Protein AF-A0A2T6FD61-F1 (afdb_monomer_lite)

pLDDT: mean 81.16, std 11.32, range [36.03, 95.62]

Secondary structure (DSSP, 8-state):
---S-S-EE--SEETTEE--GGGTEE--GGG--HHHHHHHHHHHHHHHHHHT-HHHHHHHHHHHHHHHHHHHHHHHHHT-HHHHS-HHHHHHHHHHTT-HHHHHHHHHHHTTSS-GGGSS-HHHHHHHHHHHHHTT-HHHHHHHHHHHHHHHHHHHHHHHHHHHHHHTTS--

Structure (mmCIF, N/CA/C/O backbone):
data_AF-A0A2T6FD61-F1
#
_entry.id   AF-A0A2T6FD61-F1
#
loop_
_atom_site.group_PDB
_atom_site.id
_atom_site.type_symbol
_atom_site.label_atom_id
_atom_site.label_alt_id
_atom_site.label_comp_id
_atom_site.label_asym_id
_atom_site.label_entity_id
_atom_site.label_seq_id
_atom_site.pdbx_PDB_ins_code
_atom_site.Cartn_x
_atom_site.Cartn_y
_atom_site.Cartn_z
_atom_site.occupancy
_atom_site.B_iso_or_equiv
_atom_site.auth_seq_id
_atom_site.auth_comp_id
_atom_site.auth_asym_id
_atom_site.auth_atom_id
_atom_site.pdbx_PDB_model_num
ATOM 1 N N . MET A 1 1 ? 14.879 -7.539 19.819 1.00 39.53 1 MET A N 1
ATOM 2 C CA . MET A 1 1 ? 15.923 -6.901 18.989 1.00 39.53 1 MET A CA 1
ATOM 3 C C . MET A 1 1 ? 15.825 -7.473 17.572 1.00 39.53 1 MET A C 1
ATOM 5 O O . MET A 1 1 ? 16.443 -8.483 17.301 1.00 39.53 1 MET A O 1
ATOM 9 N N . HIS A 1 2 ? 15.027 -6.868 16.685 1.00 36.03 2 HIS A N 1
ATOM 10 C CA . HIS A 1 2 ? 15.125 -7.073 15.230 1.00 36.03 2 HIS A CA 1
ATOM 11 C C . HIS A 1 2 ? 15.275 -5.682 14.610 1.00 36.03 2 HIS A C 1
ATOM 13 O O . HIS A 1 2 ? 14.321 -4.916 14.503 1.00 36.03 2 HIS A O 1
ATOM 19 N N . LYS A 1 3 ? 16.530 -5.287 14.371 1.00 42.59 3 LYS A N 1
ATOM 20 C CA . LYS A 1 3 ? 16.903 -3.958 13.879 1.00 42.59 3 LYS A CA 1
ATOM 21 C C . LYS A 1 3 ? 16.841 -3.959 12.345 1.00 42.59 3 LYS A C 1
ATOM 23 O O . LYS A 1 3 ? 17.672 -4.579 11.697 1.00 42.59 3 LYS A O 1
ATOM 28 N N . ASN A 1 4 ? 15.885 -3.216 11.791 1.00 46.53 4 ASN A N 1
ATOM 29 C CA . ASN A 1 4 ? 15.921 -2.542 10.482 1.00 46.53 4 ASN A CA 1
ATOM 30 C C . ASN A 1 4 ? 16.075 -3.353 9.171 1.00 46.53 4 ASN A C 1
ATOM 32 O O . ASN A 1 4 ? 16.035 -2.730 8.113 1.00 46.53 4 ASN A O 1
ATOM 36 N N . ALA A 1 5 ? 16.195 -4.685 9.178 1.00 51.88 5 ALA A N 1
ATOM 37 C CA . ALA A 1 5 ? 16.348 -5.475 7.941 1.00 51.88 5 ALA A CA 1
ATOM 38 C C . ALA A 1 5 ? 15.030 -5.772 7.181 1.00 51.88 5 ALA A C 1
ATOM 40 O O . ALA A 1 5 ? 15.066 -6.257 6.047 1.00 51.88 5 ALA A O 1
ATOM 41 N N . ASP A 1 6 ? 13.868 -5.471 7.770 1.00 72.81 6 ASP A N 1
ATOM 42 C CA . ASP A 1 6 ? 12.583 -6.022 7.303 1.00 72.81 6 ASP A CA 1
ATOM 43 C C . ASP A 1 6 ? 11.840 -5.169 6.263 1.00 72.81 6 ASP A C 1
ATOM 45 O O . ASP A 1 6 ? 10.866 -5.630 5.666 1.00 72.81 6 ASP A O 1
ATOM 49 N N . PHE A 1 7 ? 12.293 -3.937 6.010 1.00 83.69 7 PHE A N 1
ATOM 50 C CA . PHE A 1 7 ? 11.596 -2.996 5.134 1.00 83.69 7 PHE A CA 1
ATOM 51 C C . PHE A 1 7 ? 12.556 -2.188 4.266 1.00 83.69 7 PHE A C 1
ATOM 53 O O . PHE A 1 7 ? 13.432 -1.491 4.778 1.00 83.69 7 PHE A O 1
ATOM 60 N N . TYR A 1 8 ? 12.352 -2.209 2.949 1.00 88.94 8 TYR A N 1
ATOM 61 C CA . TYR A 1 8 ? 13.032 -1.288 2.040 1.00 88.94 8 TYR A CA 1
ATOM 62 C C . TYR A 1 8 ? 12.215 -0.996 0.787 1.00 88.94 8 TYR A C 1
ATOM 64 O O . TYR A 1 8 ? 11.443 -1.828 0.322 1.00 88.94 8 TYR A O 1
ATOM 72 N N . LEU A 1 9 ? 12.462 0.176 0.198 1.00 89.25 9 LEU A N 1
ATOM 73 C CA . LEU A 1 9 ? 11.896 0.594 -1.081 1.00 89.25 9 LEU A CA 1
ATOM 74 C C . LEU A 1 9 ? 12.983 1.214 -1.970 1.00 89.25 9 LEU A C 1
ATOM 76 O O . LEU A 1 9 ? 13.349 2.388 -1.830 1.00 89.25 9 LEU A O 1
ATOM 80 N N . ARG A 1 10 ? 13.499 0.419 -2.908 1.00 90.50 10 ARG A N 1
ATOM 81 C CA . ARG A 1 10 ? 14.581 0.803 -3.826 1.00 90.50 10 ARG A CA 1
ATOM 82 C C . ARG A 1 10 ? 14.045 1.524 -5.066 1.00 90.50 10 ARG A C 1
ATOM 84 O O . ARG A 1 10 ? 12.847 1.475 -5.371 1.00 90.50 10 ARG A O 1
ATOM 91 N N . LYS A 1 11 ? 14.943 2.237 -5.754 1.00 89.88 11 LYS A N 1
ATOM 92 C CA . LYS A 1 11 ? 14.701 2.758 -7.108 1.00 89.88 11 LYS A CA 1
ATOM 93 C C . LYS A 1 11 ? 14.518 1.541 -8.030 1.00 89.88 11 LYS A C 1
ATOM 95 O O . LYS A 1 11 ? 15.385 0.673 -8.005 1.00 89.88 11 LYS A O 1
ATOM 100 N N . PRO A 1 12 ? 13.407 1.424 -8.775 1.00 91.06 12 PRO A N 1
ATOM 101 C CA . PRO A 1 12 ? 13.078 0.183 -9.473 1.00 91.06 12 PRO A CA 1
ATOM 102 C C . PRO A 1 12 ? 13.783 0.028 -10.823 1.00 91.06 12 PRO A C 1
ATOM 104 O O . PRO A 1 12 ? 13.651 -1.015 -11.447 1.00 91.06 12 PRO A O 1
ATOM 107 N N . ILE A 1 13 ? 14.479 1.062 -11.295 1.00 91.06 13 ILE A N 1
ATOM 108 C CA . ILE A 1 13 ? 15.091 1.126 -12.623 1.00 91.06 13 ILE A CA 1
ATOM 109 C C . ILE A 1 13 ? 16.435 1.854 -12.559 1.00 91.06 13 ILE A C 1
ATOM 111 O O . ILE A 1 13 ? 16.591 2.815 -11.798 1.00 91.06 13 ILE A O 1
ATOM 115 N N . GLY A 1 14 ? 17.376 1.442 -13.397 1.00 88.56 14 GLY A N 1
ATOM 116 C CA . GLY A 1 14 ? 18.613 2.165 -13.668 1.00 88.56 14 GLY A CA 1
ATOM 117 C C . GLY A 1 14 ? 19.294 1.646 -14.935 1.00 88.56 14 GLY A C 1
ATOM 118 O O . GLY A 1 14 ? 18.726 0.794 -15.621 1.00 88.56 14 GLY A O 1
ATOM 119 N N . PRO A 1 15 ? 20.483 2.163 -15.281 1.00 85.12 15 PRO A N 1
ATOM 120 C CA . PRO A 1 15 ? 21.178 1.762 -16.501 1.00 85.12 15 PRO A CA 1
ATOM 121 C C . PRO A 1 15 ? 21.439 0.251 -16.519 1.00 85.12 15 PRO A C 1
ATOM 123 O O . PRO A 1 15 ? 22.148 -0.267 -15.659 1.00 85.12 15 PRO A O 1
ATOM 126 N N . GLY A 1 16 ? 20.826 -0.457 -17.471 1.00 86.44 16 GLY A N 1
ATOM 127 C CA . GLY A 1 16 ? 20.994 -1.903 -17.644 1.00 86.44 16 GLY A CA 1
ATOM 128 C C . GLY A 1 16 ? 20.330 -2.784 -16.581 1.00 86.44 16 GLY A C 1
ATOM 129 O O . GLY A 1 16 ? 20.570 -3.989 -16.577 1.00 86.44 16 GLY A O 1
ATOM 130 N N . TYR A 1 17 ? 19.503 -2.234 -15.682 1.00 90.81 17 TYR A N 1
ATOM 131 C CA . TYR A 1 17 ? 18.818 -3.044 -14.674 1.00 90.81 17 TYR A CA 1
ATOM 132 C C . TYR A 1 17 ? 17.408 -2.561 -14.336 1.00 90.81 17 TYR A C 1
ATOM 134 O O . TYR A 1 17 ? 17.061 -1.379 -14.399 1.00 90.81 17 TYR A O 1
ATOM 142 N N . LEU A 1 18 ? 16.612 -3.514 -13.859 1.00 92.75 18 LEU A N 1
ATOM 143 C CA . LEU A 1 18 ? 15.307 -3.297 -13.254 1.00 92.75 18 LEU A CA 1
ATOM 144 C C . LEU A 1 18 ? 15.172 -4.172 -12.009 1.00 92.75 18 LEU A C 1
ATOM 146 O O . LEU A 1 18 ? 15.704 -5.279 -11.950 1.00 92.75 18 LEU A O 1
ATOM 150 N N . LEU A 1 19 ? 14.467 -3.666 -11.002 1.00 94.00 19 LEU A N 1
ATOM 151 C CA . LEU A 1 19 ? 14.166 -4.380 -9.767 1.00 94.00 19 LEU A CA 1
ATOM 152 C C . LEU A 1 19 ? 12.661 -4.632 -9.697 1.00 94.00 19 LEU A C 1
ATOM 154 O O . LEU A 1 19 ? 11.867 -3.704 -9.867 1.00 94.00 19 LEU A O 1
ATOM 158 N N . LEU A 1 20 ? 12.284 -5.874 -9.404 1.00 92.38 20 LEU A N 1
ATOM 159 C CA . LEU A 1 20 ? 10.894 -6.306 -9.280 1.00 92.38 20 LEU A CA 1
ATOM 160 C C . LEU A 1 20 ? 10.672 -7.121 -8.004 1.00 92.38 20 LEU A C 1
ATOM 162 O O . LEU A 1 20 ? 11.592 -7.767 -7.497 1.00 92.38 20 LEU A O 1
ATOM 166 N N . GLY A 1 21 ? 9.443 -7.085 -7.494 1.00 90.06 21 GLY A N 1
ATOM 167 C CA . GLY A 1 21 ? 9.050 -7.804 -6.289 1.00 90.06 21 GLY A CA 1
ATOM 168 C C . GLY A 1 21 ? 9.942 -7.431 -5.108 1.00 90.06 21 GLY A C 1
ATOM 169 O O . GLY A 1 21 ? 10.288 -6.260 -4.915 1.00 90.06 21 GLY A O 1
ATOM 170 N N . ASP A 1 22 ? 10.370 -8.442 -4.355 1.00 91.31 22 ASP A N 1
ATOM 171 C CA . ASP A 1 22 ? 11.194 -8.234 -3.167 1.00 91.31 22 ASP A CA 1
ATOM 172 C C . ASP A 1 22 ? 12.512 -7.527 -3.493 1.00 91.31 22 ASP A C 1
ATOM 174 O O . ASP A 1 22 ? 12.939 -6.696 -2.704 1.00 91.31 22 ASP A O 1
ATOM 178 N N . ALA A 1 23 ? 13.104 -7.724 -4.680 1.00 91.94 23 ALA A N 1
ATOM 179 C CA . ALA A 1 23 ? 14.335 -7.030 -5.066 1.00 91.94 23 ALA A CA 1
ATOM 180 C C . ALA A 1 23 ? 14.167 -5.499 -5.109 1.00 91.94 23 ALA A C 1
ATOM 182 O O . ALA A 1 23 ? 15.118 -4.761 -4.840 1.00 91.94 23 ALA A O 1
ATOM 183 N N . GLY A 1 24 ? 12.965 -5.012 -5.440 1.00 90.06 24 GLY A N 1
ATOM 184 C CA . GLY A 1 24 ? 12.638 -3.587 -5.509 1.00 90.06 24 GLY A CA 1
ATOM 185 C C . GLY A 1 24 ? 11.969 -3.045 -4.245 1.00 90.06 24 GLY A C 1
ATOM 186 O O . GLY A 1 24 ? 12.171 -1.876 -3.894 1.00 90.06 24 GLY A O 1
ATOM 187 N N . CYS A 1 25 ? 11.160 -3.856 -3.565 1.00 90.12 25 CYS A N 1
ATOM 188 C CA . CYS A 1 25 ? 10.425 -3.469 -2.368 1.00 90.12 25 CYS A CA 1
ATOM 189 C C . CYS A 1 25 ? 10.194 -4.667 -1.446 1.00 90.12 25 CYS A C 1
ATOM 191 O O . CYS A 1 25 ? 9.385 -5.535 -1.760 1.00 90.12 25 CYS A O 1
ATOM 193 N N . ARG A 1 26 ? 10.782 -4.638 -0.247 1.00 89.00 26 ARG A N 1
ATOM 194 C CA . ARG A 1 26 ? 10.441 -5.576 0.827 1.00 89.00 26 ARG A CA 1
ATOM 195 C C . ARG A 1 26 ? 9.535 -4.895 1.841 1.00 89.00 26 ARG A C 1
ATOM 197 O O . ARG A 1 26 ? 9.851 -3.817 2.348 1.00 89.00 26 ARG A O 1
ATOM 204 N N . LYS A 1 27 ? 8.413 -5.543 2.131 1.00 85.25 27 LYS A N 1
ATOM 205 C CA . LYS A 1 27 ? 7.433 -5.158 3.152 1.00 85.25 27 LYS A CA 1
ATOM 206 C C . LYS A 1 27 ? 7.131 -6.359 4.044 1.00 85.25 27 LYS A C 1
ATOM 208 O O . LYS A 1 27 ? 7.306 -7.497 3.617 1.00 85.25 27 LYS A O 1
ATOM 213 N N . HIS A 1 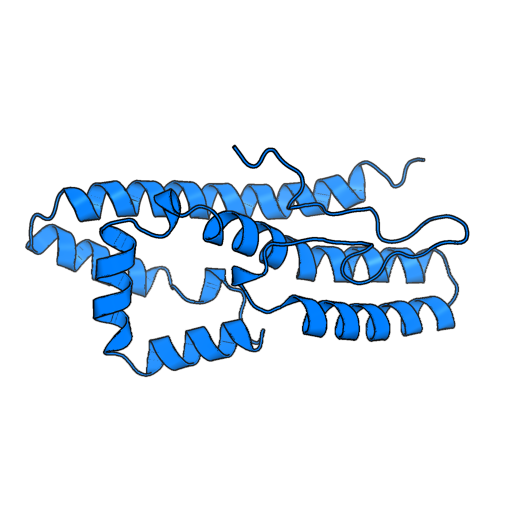28 ? 6.644 -6.116 5.259 1.00 80.62 28 HIS A N 1
ATOM 214 C CA . HIS A 1 28 ? 6.229 -7.194 6.156 1.00 80.62 28 HIS A CA 1
ATOM 215 C C . HIS A 1 28 ? 5.092 -8.022 5.547 1.00 80.62 28 HIS A C 1
ATOM 217 O O . HIS A 1 28 ? 4.172 -7.487 4.921 1.00 80.62 28 HIS A O 1
ATOM 223 N N . PHE A 1 29 ? 5.122 -9.332 5.793 1.00 79.31 29 PHE A N 1
ATOM 224 C CA . PHE A 1 29 ? 4.164 -10.306 5.258 1.00 79.31 29 PHE A CA 1
ATOM 225 C C . PHE A 1 29 ? 2.741 -10.160 5.821 1.00 79.31 29 PHE A C 1
ATOM 227 O O . PHE A 1 29 ? 1.839 -10.857 5.371 1.00 79.31 29 PHE A O 1
ATOM 234 N N . VAL A 1 30 ? 2.520 -9.237 6.766 1.00 79.56 30 VAL A N 1
ATOM 235 C CA . VAL A 1 30 ? 1.257 -9.078 7.515 1.00 79.56 30 VAL A CA 1
ATOM 236 C C . VAL A 1 30 ? 0.059 -8.819 6.598 1.00 79.56 30 VAL A C 1
ATOM 238 O O . VAL A 1 30 ? -1.044 -9.266 6.877 1.00 79.56 30 VAL A O 1
ATOM 241 N N . SER A 1 31 ? 0.295 -8.171 5.455 1.00 74.06 31 SER A N 1
ATOM 242 C CA . SER A 1 31 ? -0.744 -7.886 4.462 1.00 74.06 31 SER A CA 1
ATOM 243 C C . SER A 1 31 ? -0.975 -9.020 3.450 1.00 74.06 31 SER A C 1
ATOM 245 O O . SER A 1 31 ? -1.943 -8.970 2.695 1.00 74.06 31 SER A O 1
ATOM 247 N N . GLY A 1 32 ? -0.080 -10.014 3.366 1.00 82.06 32 GLY A N 1
ATOM 248 C CA . GLY A 1 32 ? -0.150 -11.099 2.374 1.00 82.06 32 GLY A CA 1
ATOM 249 C C . GLY A 1 32 ? 0.023 -10.654 0.912 1.00 82.06 32 GLY A C 1
ATOM 250 O O . GLY A 1 32 ? -0.241 -11.416 -0.009 1.00 82.06 32 GLY A O 1
ATOM 251 N N . GLN A 1 33 ? 0.464 -9.417 0.662 1.00 83.50 33 GLN A N 1
ATOM 252 C CA . GLN A 1 33 ? 0.416 -8.795 -0.670 1.00 83.50 33 GLN A CA 1
ATOM 253 C C . GLN A 1 33 ? 1.680 -8.986 -1.531 1.00 83.50 33 GLN A C 1
ATOM 255 O O . GLN A 1 33 ? 1.789 -8.339 -2.574 1.00 83.50 33 GLN A O 1
ATOM 260 N N . GLY A 1 34 ? 2.658 -9.785 -1.095 1.00 87.00 34 GLY A N 1
ATOM 261 C CA . GLY A 1 34 ? 3.970 -9.902 -1.753 1.00 87.00 34 GLY A CA 1
ATOM 262 C C . GLY A 1 34 ? 3.884 -10.441 -3.184 1.00 87.00 34 GLY A C 1
ATOM 263 O O . GLY A 1 34 ? 4.253 -9.747 -4.129 1.00 87.00 34 GLY A O 1
ATOM 264 N N . MET A 1 35 ? 3.313 -11.639 -3.356 1.00 90.50 35 MET A N 1
ATOM 265 C CA . MET A 1 35 ? 3.207 -12.290 -4.672 1.00 90.50 35 MET A CA 1
ATOM 266 C C . MET A 1 35 ? 2.377 -11.467 -5.660 1.00 90.50 35 MET A C 1
ATOM 268 O O . MET A 1 35 ? 2.805 -11.225 -6.786 1.00 90.50 35 MET A O 1
ATOM 272 N N . THR A 1 36 ? 1.215 -10.969 -5.227 1.00 89.62 36 THR A N 1
ATOM 273 C CA . THR A 1 36 ? 0.344 -10.137 -6.068 1.00 89.62 36 THR A CA 1
ATOM 274 C C . THR A 1 36 ? 1.055 -8.868 -6.540 1.00 89.62 36 THR A C 1
ATOM 276 O O . THR A 1 36 ? 0.887 -8.463 -7.689 1.00 89.62 36 THR A O 1
ATOM 279 N N . GLU A 1 37 ? 1.883 -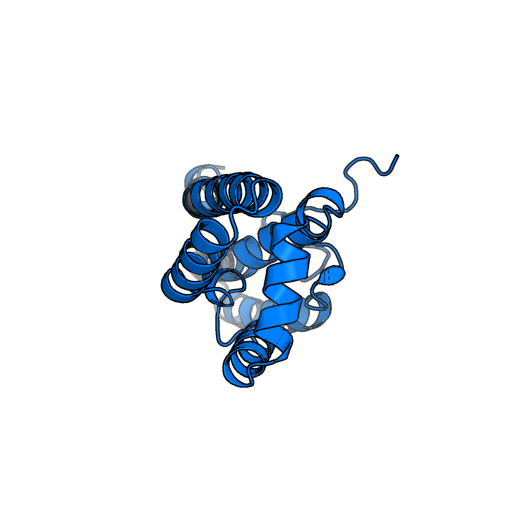8.238 -5.691 1.00 89.31 37 GLU A N 1
ATOM 280 C CA . GLU A 1 37 ? 2.706 -7.108 -6.139 1.00 89.31 37 GLU A CA 1
ATOM 281 C C . GLU A 1 37 ? 3.746 -7.506 -7.172 1.00 89.31 37 GLU A C 1
ATOM 283 O O . GLU A 1 37 ? 3.866 -6.803 -8.174 1.00 89.31 37 GLU A O 1
ATOM 288 N N . ALA A 1 38 ? 4.457 -8.612 -6.954 1.00 92.56 38 ALA A N 1
ATOM 289 C CA . ALA A 1 38 ? 5.479 -9.075 -7.882 1.00 92.56 38 ALA A CA 1
ATOM 290 C C . ALA A 1 38 ? 4.889 -9.338 -9.278 1.00 92.56 38 ALA A C 1
ATOM 292 O O . ALA A 1 38 ? 5.446 -8.872 -10.270 1.00 92.56 38 ALA A O 1
ATOM 293 N N . PHE A 1 39 ? 3.719 -9.983 -9.367 1.00 94.12 39 PHE A N 1
ATOM 294 C CA . PHE A 1 39 ? 3.053 -10.229 -10.652 1.00 94.12 39 PHE A CA 1
ATOM 295 C C . PHE A 1 39 ? 2.569 -8.946 -11.339 1.00 94.12 39 PHE A C 1
ATOM 297 O O . PHE A 1 39 ? 2.724 -8.799 -12.553 1.00 94.12 39 PHE A O 1
ATOM 304 N N . ILE A 1 40 ? 2.006 -7.992 -10.591 1.00 92.19 40 ILE A N 1
ATOM 305 C CA . ILE A 1 40 ? 1.573 -6.713 -11.177 1.00 92.19 40 ILE A CA 1
ATOM 306 C C . ILE A 1 40 ? 2.780 -5.879 -11.617 1.00 92.19 40 ILE A C 1
ATOM 308 O O . ILE A 1 40 ? 2.733 -5.263 -12.681 1.00 92.19 40 ILE A O 1
ATOM 312 N N . GLU A 1 41 ? 3.863 -5.858 -10.835 1.00 93.94 41 GLU A N 1
ATOM 313 C CA . GLU A 1 41 ? 5.113 -5.212 -11.244 1.00 93.94 41 GLU A CA 1
ATOM 314 C C . GLU A 1 41 ? 5.676 -5.857 -12.511 1.00 93.94 41 GLU A C 1
ATOM 316 O O . GLU A 1 41 ? 5.927 -5.124 -13.463 1.00 93.94 41 GLU A O 1
ATOM 321 N N . ALA A 1 42 ? 5.764 -7.191 -12.579 1.00 94.88 42 ALA A N 1
ATOM 322 C CA . ALA A 1 42 ? 6.227 -7.921 -13.761 1.00 94.88 42 ALA A CA 1
ATOM 323 C C . ALA A 1 42 ? 5.401 -7.589 -15.019 1.00 94.88 42 ALA A C 1
ATOM 325 O O . ALA A 1 42 ? 5.957 -7.322 -16.085 1.00 94.88 42 ALA A O 1
ATOM 326 N N . ARG A 1 43 ? 4.069 -7.522 -14.892 1.00 95.31 43 ARG A N 1
ATOM 327 C CA . ARG A 1 43 ? 3.173 -7.132 -15.993 1.00 95.31 43 ARG A CA 1
ATOM 328 C C . ARG A 1 43 ? 3.360 -5.678 -16.431 1.00 95.31 43 ARG A C 1
ATOM 330 O O . ARG A 1 43 ? 3.194 -5.363 -17.605 1.00 95.31 43 ARG A O 1
ATOM 337 N N . ASN A 1 44 ? 3.610 -4.767 -15.498 1.00 94.00 44 ASN A N 1
ATOM 338 C CA . ASN A 1 44 ? 3.714 -3.346 -15.823 1.00 94.00 44 ASN A CA 1
ATOM 339 C C . ASN A 1 44 ? 5.102 -2.986 -16.359 1.00 94.00 44 ASN A C 1
ATOM 341 O O . ASN A 1 44 ? 5.192 -2.190 -17.291 1.00 94.00 44 ASN A O 1
ATOM 345 N N . ILE A 1 45 ? 6.167 -3.590 -15.823 1.00 94.19 45 ILE A N 1
ATOM 346 C CA . ILE A 1 45 ? 7.520 -3.375 -16.338 1.00 94.19 45 ILE A CA 1
ATOM 347 C C . ILE A 1 45 ? 7.676 -3.973 -17.735 1.00 94.19 45 ILE A C 1
ATOM 349 O O . ILE A 1 45 ? 8.311 -3.338 -18.568 1.00 94.19 45 ILE A O 1
ATOM 353 N N . SER A 1 46 ? 7.043 -5.113 -18.049 1.00 95.12 46 SER A N 1
ATOM 354 C CA . SER A 1 46 ? 7.119 -5.690 -19.399 1.00 95.12 46 SER A CA 1
ATOM 355 C C . SER A 1 46 ? 6.601 -4.731 -20.472 1.00 95.12 46 SER A C 1
ATOM 357 O O . SER A 1 46 ? 7.201 -4.617 -21.534 1.00 95.12 46 SER A O 1
ATOM 359 N N . LYS A 1 47 ? 5.557 -3.948 -20.176 1.00 95.12 47 LYS A N 1
ATOM 360 C CA . LYS A 1 47 ? 5.076 -2.887 -21.074 1.00 95.12 47 LYS A CA 1
ATOM 361 C C . LYS A 1 47 ? 6.103 -1.774 -21.265 1.00 95.12 47 LYS A C 1
ATOM 363 O O . LYS A 1 47 ? 6.246 -1.272 -22.372 1.00 95.12 47 LYS A O 1
ATOM 368 N N . ALA A 1 48 ? 6.800 -1.376 -20.201 1.00 93.62 48 ALA A N 1
ATOM 369 C CA . ALA A 1 48 ? 7.848 -0.363 -20.293 1.00 93.62 48 ALA A CA 1
ATOM 370 C C . ALA A 1 48 ? 9.063 -0.871 -21.083 1.00 93.62 48 ALA A C 1
ATOM 372 O O . ALA A 1 48 ? 9.589 -0.120 -21.896 1.00 93.62 48 ALA A O 1
ATOM 373 N N . ILE A 1 49 ? 9.435 -2.145 -20.905 1.00 94.50 49 ILE A N 1
ATOM 374 C CA . ILE A 1 49 ? 10.490 -2.817 -21.678 1.00 94.50 49 ILE A CA 1
ATOM 375 C C . ILE A 1 49 ? 10.132 -2.860 -23.164 1.00 94.50 49 ILE A C 1
ATOM 377 O O . ILE A 1 49 ? 10.975 -2.566 -23.993 1.00 94.50 49 ILE A O 1
ATOM 381 N N . LEU A 1 50 ? 8.882 -3.176 -23.517 1.00 95.62 50 LEU A N 1
ATOM 382 C CA . LEU A 1 50 ? 8.449 -3.199 -24.921 1.00 95.62 50 LEU A CA 1
ATOM 383 C C . LEU A 1 50 ? 8.466 -1.816 -25.585 1.00 95.62 50 LEU A C 1
ATOM 385 O O . LEU A 1 50 ? 8.644 -1.723 -26.794 1.00 95.62 50 LEU A O 1
ATOM 389 N N . ILE A 1 51 ? 8.245 -0.750 -24.812 1.00 93.75 51 ILE A N 1
ATOM 390 C CA . ILE A 1 51 ? 8.361 0.631 -25.300 1.00 93.75 51 ILE A CA 1
ATOM 391 C C . ILE A 1 51 ? 9.837 1.028 -25.451 1.00 93.75 51 ILE A C 1
ATOM 393 O O . ILE A 1 51 ? 10.158 1.829 -26.320 1.00 93.75 51 ILE A O 1
ATOM 397 N N . ASP A 1 52 ? 10.694 0.518 -24.566 1.00 91.38 52 ASP A N 1
ATOM 398 C CA . ASP A 1 52 ? 12.136 0.762 -24.474 1.00 91.38 52 ASP A CA 1
ATOM 399 C C . ASP A 1 52 ? 12.560 2.233 -24.586 1.00 91.38 52 ASP A C 1
ATOM 401 O O . ASP A 1 52 ? 13.506 2.612 -25.270 1.00 91.38 52 ASP A O 1
ATOM 405 N N . THR A 1 53 ? 11.837 3.106 -23.885 1.00 92.50 53 THR A N 1
ATOM 406 C CA . THR A 1 53 ? 12.219 4.514 -23.764 1.00 92.50 53 THR A CA 1
ATOM 407 C C . THR A 1 53 ? 12.411 4.889 -22.313 1.00 92.50 53 THR A C 1
ATOM 409 O O . THR A 1 53 ? 11.689 4.436 -21.421 1.00 92.50 53 THR A O 1
ATOM 412 N N . GLU A 1 54 ? 13.328 5.822 -22.077 1.00 90.31 54 GLU A N 1
ATOM 413 C CA . GLU A 1 54 ? 13.529 6.414 -20.760 1.00 90.31 54 GLU A CA 1
ATOM 414 C C . GLU A 1 54 ? 12.204 6.954 -20.192 1.00 90.31 54 GLU A C 1
ATOM 416 O O . GLU A 1 54 ? 11.876 6.701 -19.035 1.00 90.31 54 GLU A O 1
ATOM 421 N N . ALA A 1 55 ? 11.392 7.612 -21.033 1.00 90.62 55 ALA A N 1
ATOM 422 C CA . ALA A 1 55 ? 10.046 8.081 -20.702 1.00 90.62 55 ALA A CA 1
ATOM 423 C C . ALA A 1 55 ? 9.113 6.948 -20.226 1.00 90.62 55 ALA A C 1
ATOM 425 O O . ALA A 1 55 ? 8.443 7.102 -19.198 1.00 90.62 55 ALA A O 1
ATOM 426 N N . GLY A 1 56 ? 9.100 5.811 -20.930 1.00 92.19 56 GLY A N 1
ATOM 427 C CA . GLY A 1 56 ? 8.340 4.616 -20.559 1.00 92.19 56 GLY A CA 1
ATOM 428 C C . GLY A 1 56 ? 8.757 4.066 -19.195 1.00 92.19 56 GLY A C 1
ATOM 429 O O . GLY A 1 56 ? 7.905 3.824 -18.335 1.00 92.19 56 GLY A O 1
ATOM 430 N N . TYR A 1 57 ? 10.063 3.976 -18.941 1.00 92.38 57 TYR A N 1
ATOM 431 C CA . TYR A 1 57 ? 10.586 3.551 -17.644 1.00 92.38 57 TYR A CA 1
ATOM 432 C C . TYR A 1 57 ? 10.247 4.546 -16.517 1.00 92.38 57 TYR A C 1
ATOM 434 O O . TYR A 1 57 ? 9.829 4.114 -15.438 1.00 92.38 57 TYR A O 1
ATOM 442 N N . ARG A 1 58 ? 10.317 5.877 -16.733 1.00 90.12 58 ARG A N 1
ATOM 443 C CA . ARG A 1 58 ? 9.884 6.845 -15.689 1.00 90.12 58 ARG A CA 1
ATOM 444 C C . ARG A 1 58 ? 8.407 6.701 -15.378 1.00 90.12 58 ARG A C 1
ATOM 446 O O . ARG A 1 58 ? 8.018 6.820 -14.216 1.00 90.12 58 ARG A O 1
ATOM 453 N N . ARG A 1 59 ? 7.584 6.498 -16.410 1.00 91.69 59 ARG A N 1
ATOM 454 C CA . ARG A 1 59 ? 6.145 6.303 -16.245 1.00 91.69 59 ARG A CA 1
ATOM 455 C C . ARG A 1 59 ? 5.878 5.071 -15.387 1.00 91.69 59 ARG A C 1
ATOM 457 O O . ARG A 1 59 ? 5.169 5.194 -14.391 1.00 91.69 59 ARG A O 1
ATOM 464 N N . TYR A 1 60 ? 6.522 3.945 -15.697 1.00 93.38 60 TYR A N 1
ATOM 465 C CA . TYR A 1 60 ? 6.460 2.746 -14.863 1.00 93.38 60 TYR A CA 1
ATOM 466 C C . TYR A 1 60 ? 6.860 3.034 -13.412 1.00 93.38 60 TYR A C 1
ATOM 468 O O . TYR A 1 60 ? 6.134 2.655 -12.496 1.00 93.38 60 TYR A O 1
ATOM 476 N N . TRP A 1 61 ? 7.974 3.737 -13.180 1.00 92.44 61 TRP A N 1
ATOM 477 C CA . TRP A 1 61 ? 8.412 4.058 -11.821 1.00 92.44 61 TRP A CA 1
ATOM 478 C C . TRP A 1 61 ? 7.361 4.894 -11.069 1.00 92.44 61 TRP A C 1
ATOM 480 O O . TRP A 1 61 ? 7.006 4.551 -9.942 1.00 92.44 61 TRP A O 1
ATOM 490 N N . LYS A 1 62 ? 6.801 5.941 -11.686 1.00 91.19 62 LYS A N 1
ATOM 491 C CA . LYS A 1 62 ? 5.731 6.752 -11.072 1.00 91.19 62 LYS A CA 1
ATOM 492 C C . LYS A 1 62 ? 4.500 5.918 -10.724 1.00 91.19 62 LYS A C 1
ATOM 494 O O . LYS A 1 62 ? 4.007 5.977 -9.598 1.00 91.19 62 LYS A O 1
ATOM 499 N N . GLU A 1 63 ? 4.029 5.111 -11.669 1.00 91.62 63 GLU A N 1
ATOM 500 C CA . GLU A 1 63 ? 2.865 4.246 -11.466 1.00 91.62 63 GLU A CA 1
ATOM 501 C C . GLU A 1 63 ? 3.127 3.203 -10.371 1.00 91.62 63 GLU A C 1
ATOM 503 O O . GLU A 1 63 ? 2.283 2.994 -9.498 1.00 91.62 63 GLU A O 1
ATOM 508 N N . ARG A 1 64 ? 4.315 2.592 -10.350 1.00 92.19 64 ARG A N 1
ATOM 509 C CA . ARG A 1 64 ? 4.734 1.673 -9.291 1.00 92.19 64 ARG A CA 1
ATOM 510 C C . ARG A 1 64 ? 4.735 2.352 -7.923 1.00 92.19 64 ARG A C 1
ATOM 512 O O . ARG A 1 64 ? 4.063 1.853 -7.025 1.00 92.19 64 ARG A O 1
ATOM 519 N N . ASP A 1 65 ? 5.461 3.456 -7.743 1.00 91.06 65 ASP A N 1
ATOM 520 C CA . ASP A 1 65 ? 5.614 4.082 -6.422 1.00 91.06 65 ASP A CA 1
ATOM 521 C C . ASP A 1 65 ? 4.252 4.584 -5.892 1.00 91.06 65 ASP A C 1
ATOM 523 O O . ASP A 1 65 ? 3.961 4.400 -4.711 1.00 91.06 65 ASP A O 1
ATOM 527 N N . SER A 1 66 ? 3.357 5.078 -6.761 1.00 87.12 66 SER A N 1
ATOM 528 C CA . SER A 1 66 ? 1.984 5.462 -6.380 1.00 87.12 66 SER A CA 1
ATOM 529 C C . SER A 1 66 ? 1.141 4.314 -5.800 1.00 87.12 66 SER A C 1
ATOM 531 O O . SER A 1 66 ? 0.262 4.544 -4.966 1.00 87.12 66 SER A O 1
ATOM 533 N N . ARG A 1 67 ? 1.421 3.071 -6.214 1.00 87.44 67 ARG A N 1
ATOM 534 C CA . ARG A 1 67 ? 0.730 1.853 -5.766 1.00 87.44 67 ARG A CA 1
ATOM 535 C C . ARG A 1 67 ? 1.419 1.202 -4.569 1.00 87.44 67 ARG A C 1
ATOM 537 O O . ARG A 1 67 ? 0.749 0.805 -3.619 1.00 87.44 67 ARG A O 1
ATOM 544 N N . VAL A 1 68 ? 2.744 1.091 -4.619 1.00 88.38 68 VAL A N 1
ATOM 545 C CA . VAL A 1 68 ? 3.545 0.337 -3.646 1.00 88.38 68 VAL A CA 1
ATOM 546 C C . VAL A 1 68 ? 3.724 1.114 -2.344 1.00 88.38 68 VAL A C 1
ATOM 548 O O . VAL A 1 68 ? 3.658 0.513 -1.274 1.00 88.38 68 VAL A O 1
ATOM 551 N N . VAL A 1 69 ? 3.925 2.438 -2.399 1.00 87.56 69 VAL A N 1
ATOM 552 C CA . VAL A 1 69 ? 4.212 3.249 -1.200 1.00 87.56 69 VAL A CA 1
ATOM 553 C C . VAL A 1 69 ? 3.095 3.163 -0.152 1.00 87.56 69 VAL A C 1
ATOM 555 O O . VAL A 1 69 ? 3.421 2.861 0.998 1.00 87.56 69 VAL A O 1
ATOM 558 N N . PRO A 1 70 ? 1.798 3.323 -0.496 1.00 83.44 70 PRO A N 1
ATOM 559 C CA . PRO A 1 70 ? 0.725 3.167 0.486 1.00 83.44 70 PRO A CA 1
ATOM 560 C C . PRO A 1 70 ? 0.728 1.792 1.165 1.00 83.44 70 PRO A C 1
ATOM 562 O O . PRO A 1 70 ? 0.546 1.703 2.374 1.00 83.44 70 PRO A O 1
ATOM 565 N N . LEU A 1 71 ? 0.988 0.721 0.407 1.00 84.62 71 LEU A N 1
ATOM 566 C CA . LEU A 1 71 ? 1.037 -0.647 0.936 1.00 84.62 71 LEU A CA 1
ATOM 567 C C . LEU A 1 71 ? 2.275 -0.894 1.805 1.00 84.62 71 LEU A C 1
ATOM 569 O O . LEU A 1 71 ? 2.211 -1.636 2.781 1.00 84.62 71 LEU A O 1
ATOM 573 N N . TYR A 1 72 ? 3.412 -0.301 1.446 1.00 86.31 72 TYR A N 1
ATOM 574 C CA . TYR A 1 72 ? 4.645 -0.374 2.224 1.00 86.31 72 TYR A CA 1
ATOM 575 C C . TYR A 1 72 ? 4.475 0.290 3.596 1.00 86.31 72 TYR A C 1
ATOM 577 O O . TYR A 1 72 ? 4.881 -0.269 4.616 1.00 86.31 72 TYR A O 1
ATOM 585 N N . LEU A 1 73 ? 3.844 1.464 3.629 1.00 83.00 73 LEU A N 1
ATOM 586 C CA . LEU A 1 73 ? 3.625 2.223 4.860 1.00 83.00 73 LEU A CA 1
ATOM 587 C C . LEU A 1 73 ? 2.539 1.593 5.731 1.00 83.00 73 LEU A C 1
ATOM 589 O O . LEU A 1 73 ? 2.730 1.486 6.940 1.00 83.00 73 LEU A O 1
ATOM 593 N N . ASP A 1 74 ? 1.472 1.081 5.119 1.00 80.56 74 ASP A N 1
ATOM 594 C CA . ASP A 1 74 ? 0.459 0.273 5.801 1.00 80.56 74 ASP A CA 1
ATOM 595 C C . ASP A 1 74 ? 1.069 -0.991 6.433 1.00 80.56 74 ASP A C 1
ATOM 597 O O . ASP A 1 74 ? 0.892 -1.237 7.624 1.00 80.56 74 ASP A O 1
ATOM 601 N N . ALA A 1 75 ? 1.901 -1.740 5.701 1.00 83.75 75 ALA A N 1
ATOM 602 C CA . ALA A 1 75 ? 2.589 -2.909 6.255 1.00 83.75 75 ALA A CA 1
ATOM 603 C C . ALA A 1 75 ? 3.520 -2.551 7.427 1.00 83.75 75 ALA A C 1
ATOM 605 O O . ALA A 1 75 ? 3.622 -3.315 8.386 1.00 83.75 75 ALA A O 1
ATOM 606 N N . LYS A 1 76 ? 4.180 -1.386 7.373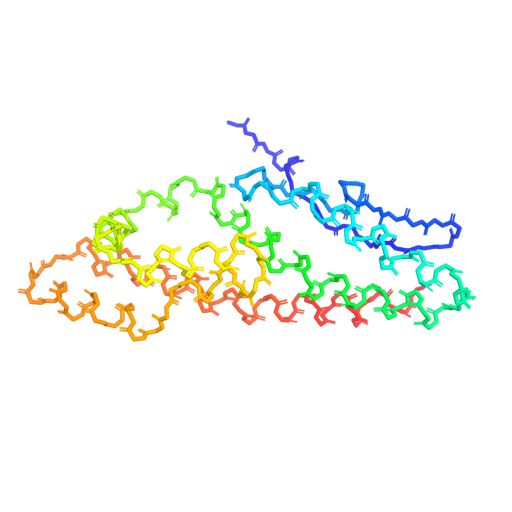 1.00 83.00 76 LYS A N 1
ATOM 607 C CA . LYS A 1 76 ? 5.021 -0.875 8.466 1.00 83.00 76 LYS A CA 1
ATOM 608 C C . LYS A 1 76 ? 4.200 -0.454 9.687 1.00 83.00 76 LYS A C 1
ATOM 610 O O . LYS A 1 76 ? 4.654 -0.619 10.819 1.00 83.00 76 LYS A O 1
ATOM 615 N N . PHE A 1 77 ? 3.006 0.094 9.471 1.00 79.38 77 PHE A N 1
ATOM 616 C CA . PHE A 1 77 ? 2.063 0.393 10.545 1.00 79.38 77 PHE A CA 1
ATOM 617 C C . PHE A 1 77 ? 1.575 -0.900 11.210 1.00 79.38 77 PHE A C 1
ATOM 619 O O . PHE A 1 77 ? 1.684 -1.043 12.425 1.00 79.38 77 PHE A O 1
ATOM 626 N N . GLN A 1 78 ? 1.126 -1.872 10.413 1.00 79.00 78 GLN A N 1
ATOM 627 C CA . GLN A 1 78 ? 0.583 -3.138 10.907 1.00 79.00 78 GLN A CA 1
ATOM 628 C C . GLN A 1 78 ? 1.623 -4.034 11.591 1.00 79.00 78 GLN A C 1
ATOM 630 O O . GLN A 1 78 ? 1.273 -4.792 12.490 1.00 79.00 78 GLN A O 1
ATOM 635 N N . SER A 1 79 ? 2.903 -3.939 11.216 1.00 81.19 79 SER A N 1
ATOM 636 C CA . SER A 1 79 ? 3.972 -4.683 11.894 1.00 81.19 79 SER A CA 1
ATOM 637 C C . SER A 1 79 ? 4.290 -4.156 13.297 1.00 81.19 79 SER A C 1
ATOM 639 O O . SER A 1 79 ? 5.035 -4.795 14.036 1.00 81.19 79 SER A O 1
ATOM 641 N N . ASN A 1 80 ? 3.783 -2.978 13.674 1.00 83.00 80 ASN A N 1
ATOM 642 C CA . ASN A 1 80 ? 3.970 -2.440 15.014 1.00 83.00 80 ASN A CA 1
ATOM 643 C C . ASN A 1 80 ? 2.840 -2.927 15.936 1.00 83.00 80 ASN A C 1
ATOM 645 O O . ASN A 1 80 ? 1.759 -2.336 15.985 1.00 83.00 80 ASN A O 1
ATOM 649 N N . ILE A 1 81 ? 3.118 -4.001 16.683 1.00 77.69 81 ILE A N 1
ATOM 650 C CA . ILE A 1 81 ? 2.153 -4.651 17.585 1.00 77.69 81 ILE A CA 1
ATOM 651 C C . ILE A 1 81 ? 1.580 -3.665 18.611 1.00 77.69 81 ILE A C 1
ATOM 653 O O . ILE A 1 81 ? 0.380 -3.691 18.870 1.00 77.69 81 ILE A O 1
ATOM 657 N N . GLU A 1 82 ? 2.395 -2.764 19.158 1.00 78.50 82 GLU A N 1
ATOM 658 C CA . GLU A 1 82 ? 1.946 -1.778 20.150 1.00 78.50 82 GLU A CA 1
ATOM 659 C C . GLU A 1 82 ? 0.944 -0.779 19.557 1.00 78.50 82 GLU A C 1
ATOM 661 O O . GLU A 1 82 ? 0.002 -0.369 20.233 1.00 78.50 82 GLU A O 1
ATOM 666 N N . LYS A 1 83 ? 1.103 -0.430 18.273 1.00 75.31 83 LYS A N 1
ATOM 667 C CA . LYS A 1 83 ? 0.192 0.478 17.562 1.00 75.31 83 LYS A CA 1
ATOM 668 C C . LYS A 1 83 ? -1.090 -0.201 17.091 1.00 75.31 83 LYS A C 1
ATOM 670 O O . LYS A 1 83 ? -2.150 0.425 17.114 1.00 75.31 83 LYS A O 1
ATOM 675 N N . ILE A 1 84 ? -1.019 -1.462 16.663 1.00 75.44 84 ILE A N 1
ATOM 676 C CA . ILE A 1 84 ? -2.194 -2.184 16.151 1.00 75.44 84 ILE A CA 1
ATOM 677 C C . ILE A 1 84 ? -3.003 -2.868 17.260 1.00 75.44 84 ILE A C 1
ATOM 679 O O . ILE A 1 84 ? -4.209 -3.030 17.123 1.00 75.44 84 ILE A O 1
ATOM 683 N N . ASN A 1 85 ? -2.392 -3.216 18.394 1.00 80.81 85 ASN A N 1
ATOM 684 C CA . ASN A 1 85 ? -3.068 -3.867 19.519 1.00 80.81 85 ASN A CA 1
ATOM 685 C C . ASN A 1 85 ? -3.478 -2.867 20.619 1.00 80.81 85 ASN A C 1
ATOM 687 O O . ASN A 1 85 ? -3.332 -3.129 21.818 1.00 80.81 85 ASN A O 1
ATOM 691 N N . THR A 1 86 ? -3.996 -1.705 20.221 1.00 83.31 86 THR A N 1
ATOM 692 C CA . THR A 1 86 ? -4.547 -0.714 21.158 1.00 83.31 86 THR A CA 1
ATOM 693 C C . THR A 1 86 ? -5.962 -1.090 21.590 1.00 83.31 86 THR A C 1
ATOM 695 O O . THR A 1 86 ? -6.653 -1.890 20.948 1.00 83.31 86 THR A O 1
ATOM 698 N N . TYR A 1 87 ? -6.424 -0.517 22.703 1.00 81.94 87 TYR A N 1
ATOM 699 C CA . TYR A 1 87 ? -7.777 -0.779 23.189 1.00 81.94 87 TYR A CA 1
ATOM 700 C C . TYR A 1 87 ? -8.829 -0.234 22.213 1.00 81.94 87 TYR A C 1
ATOM 702 O O . TYR A 1 87 ? -9.826 -0.910 21.946 1.00 81.94 87 TYR A O 1
ATOM 710 N N . PHE A 1 88 ? -8.560 0.932 21.615 1.00 82.88 88 PHE A N 1
ATOM 711 C CA . PHE A 1 88 ? -9.360 1.486 20.524 1.00 82.88 88 PHE A CA 1
ATOM 712 C C . PHE A 1 88 ? -9.519 0.495 19.366 1.00 82.88 88 PHE A C 1
ATOM 714 O O . PHE A 1 88 ? -10.651 0.169 19.011 1.00 82.88 88 PHE A O 1
ATOM 721 N N . ILE A 1 89 ? -8.413 -0.025 18.818 1.00 81.12 89 ILE A N 1
ATOM 722 C CA . ILE A 1 89 ? -8.456 -0.932 17.665 1.00 81.12 89 ILE A CA 1
ATOM 723 C C . ILE A 1 89 ? -9.209 -2.218 18.014 1.00 81.12 89 ILE A C 1
ATOM 725 O O . ILE A 1 89 ? -10.118 -2.597 17.283 1.00 81.12 89 ILE A O 1
ATOM 729 N N . ARG A 1 90 ? -8.943 -2.849 19.165 1.00 85.38 90 ARG A N 1
ATOM 730 C CA . ARG A 1 90 ? -9.682 -4.058 19.577 1.00 85.38 90 ARG A CA 1
ATOM 731 C C . ARG A 1 90 ? -11.193 -3.826 19.667 1.00 85.38 90 ARG A C 1
ATOM 733 O O . ARG A 1 90 ? -11.965 -4.637 19.159 1.00 85.38 90 ARG A O 1
ATOM 740 N N . LYS A 1 91 ? -11.618 -2.720 20.290 1.00 83.06 91 LYS A N 1
ATOM 741 C CA . LYS A 1 91 ? -13.042 -2.370 20.438 1.00 83.06 91 LYS 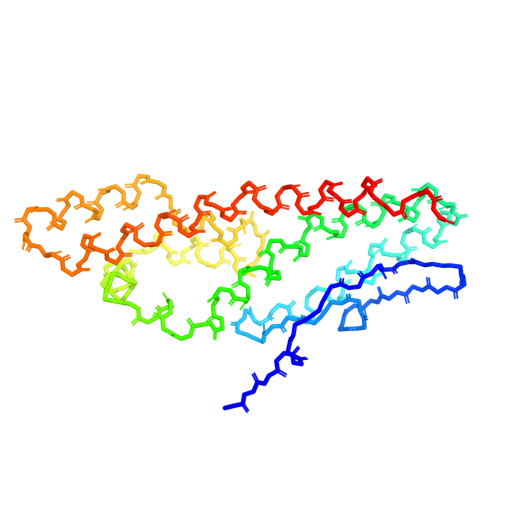A CA 1
ATOM 742 C C . LYS A 1 91 ? -13.674 -1.990 19.097 1.00 83.06 91 LYS A C 1
ATOM 744 O O . LYS A 1 91 ? -14.813 -2.355 18.825 1.00 83.06 91 LYS A O 1
ATOM 749 N N . LEU A 1 92 ? -12.933 -1.288 18.241 1.00 80.56 92 LEU A N 1
ATOM 750 C CA . LEU A 1 92 ? -13.367 -0.954 16.890 1.00 80.56 92 LEU A CA 1
ATOM 751 C C . LEU A 1 92 ? -13.594 -2.229 16.069 1.00 80.56 92 LEU A C 1
ATOM 753 O O . LEU A 1 92 ? -14.670 -2.405 15.507 1.00 80.56 92 LEU A O 1
ATOM 757 N N . PHE A 1 93 ? -12.624 -3.143 16.042 1.00 81.38 93 PHE A N 1
ATOM 758 C CA . PHE A 1 93 ? -12.744 -4.403 15.311 1.00 81.38 93 PHE A CA 1
ATOM 759 C C . PHE A 1 93 ? -13.852 -5.301 15.871 1.00 81.38 93 PHE A C 1
ATOM 761 O O . PHE A 1 93 ? -14.578 -5.893 15.078 1.00 81.38 93 PHE A O 1
ATOM 768 N N . SER A 1 94 ? -14.053 -5.372 17.192 1.00 83.56 94 SER A N 1
ATOM 769 C CA . SER A 1 94 ? -15.140 -6.181 17.767 1.00 83.56 94 SER A CA 1
ATOM 770 C C . SER A 1 94 ? -16.534 -5.651 17.411 1.00 83.56 94 SER A C 1
ATOM 772 O O . SER A 1 94 ? -17.456 -6.432 17.177 1.00 83.56 94 SER A O 1
ATOM 774 N N . GLU A 1 95 ? -16.699 -4.330 17.316 1.00 79.38 95 GLU A N 1
ATOM 775 C CA . GLU A 1 95 ? -17.952 -3.704 16.883 1.00 79.38 95 GLU A CA 1
ATOM 776 C C . GLU A 1 95 ? -18.167 -3.811 15.370 1.00 79.38 95 GLU A C 1
ATOM 778 O O . GLU A 1 95 ? -19.303 -3.928 14.907 1.00 79.38 95 GLU A O 1
ATOM 783 N N . LEU A 1 96 ? -17.090 -3.764 14.587 1.00 77.69 96 LEU A N 1
ATOM 784 C CA . LEU A 1 96 ? -17.149 -3.841 13.131 1.00 77.69 96 LEU A CA 1
ATOM 785 C C . LEU A 1 96 ? -17.267 -5.269 12.604 1.00 77.69 96 LEU A C 1
ATOM 787 O O . LEU A 1 96 ? -17.913 -5.464 11.580 1.00 77.69 96 LEU A O 1
ATOM 791 N N . ALA A 1 97 ? -16.744 -6.266 13.319 1.00 80.06 97 ALA A N 1
ATOM 792 C CA . ALA A 1 97 ? -16.939 -7.681 13.000 1.00 80.06 97 ALA A CA 1
ATOM 793 C C . ALA A 1 97 ? -18.428 -8.072 12.948 1.00 80.06 97 ALA A C 1
ATOM 795 O O . ALA A 1 97 ? -18.800 -9.017 12.262 1.00 80.06 97 ALA A O 1
ATOM 796 N N . LYS A 1 98 ? -19.296 -7.308 13.623 1.00 83.12 98 LYS A N 1
ATOM 797 C CA . LYS A 1 98 ? -20.756 -7.487 13.613 1.00 83.12 98 LYS A CA 1
ATOM 798 C C . LYS A 1 98 ? -21.436 -6.904 12.363 1.00 83.12 98 LYS A C 1
ATOM 800 O O . LYS A 1 98 ? -22.649 -7.029 12.228 1.00 83.12 98 LYS A O 1
ATOM 805 N N . LYS A 1 99 ? -20.703 -6.214 11.479 1.00 83.50 99 LYS A N 1
ATOM 806 C CA . LYS A 1 99 ? -21.249 -5.487 10.321 1.00 83.50 99 LYS A CA 1
ATOM 807 C C . LYS A 1 99 ? -20.708 -6.053 9.011 1.00 83.50 99 LYS A C 1
ATOM 809 O O . LYS A 1 99 ? -19.519 -5.938 8.719 1.00 83.50 99 LYS A O 1
ATOM 814 N N . THR A 1 100 ? -21.601 -6.565 8.170 1.00 83.44 100 THR A N 1
ATOM 815 C CA . THR A 1 100 ? -21.273 -7.099 6.835 1.00 83.44 100 THR A CA 1
ATOM 816 C C . THR A 1 100 ? -20.636 -6.056 5.915 1.00 83.44 100 THR A C 1
ATOM 818 O O . THR A 1 100 ? -19.714 -6.376 5.170 1.00 83.44 100 THR A O 1
ATOM 821 N N . GLU A 1 101 ? -21.040 -4.786 6.020 1.00 85.31 101 GLU A N 1
ATOM 822 C CA . GLU A 1 101 ? -20.435 -3.681 5.263 1.00 85.31 101 GLU A CA 1
ATOM 823 C C . GLU A 1 101 ? -18.919 -3.569 5.508 1.00 85.31 101 GLU A C 1
ATOM 825 O O . GLU A 1 101 ? -18.146 -3.376 4.571 1.00 85.31 101 GLU A O 1
ATOM 830 N N . TYR A 1 102 ? -18.469 -3.732 6.756 1.00 81.94 102 TYR A N 1
ATOM 831 C CA . TYR A 1 102 ? -17.048 -3.646 7.083 1.00 81.94 102 TYR A CA 1
ATOM 832 C C . TYR A 1 102 ? -16.263 -4.834 6.536 1.00 81.94 102 TYR A C 1
ATOM 834 O O . TYR A 1 102 ? -15.196 -4.638 5.956 1.00 81.94 102 TYR A O 1
ATOM 842 N N . ALA A 1 103 ? -16.809 -6.045 6.681 1.00 81.81 103 ALA A N 1
ATOM 843 C CA . ALA A 1 103 ? -16.215 -7.241 6.096 1.00 81.81 103 ALA A CA 1
ATOM 844 C C . ALA A 1 103 ? -16.020 -7.057 4.582 1.00 81.81 103 ALA A C 1
ATOM 846 O O . ALA A 1 103 ? -14.919 -7.268 4.080 1.00 81.81 103 ALA A O 1
ATOM 847 N N . ASN A 1 104 ? -17.029 -6.523 3.884 1.00 88.25 104 ASN A N 1
ATOM 848 C CA . ASN A 1 104 ? -16.940 -6.224 2.455 1.00 88.25 104 ASN A CA 1
ATOM 849 C C . ASN A 1 104 ? -15.836 -5.206 2.138 1.00 88.25 104 ASN A C 1
ATOM 851 O O . ASN A 1 104 ? -15.039 -5.436 1.231 1.00 88.25 104 ASN A O 1
ATOM 855 N N . ARG A 1 105 ? -15.733 -4.102 2.889 1.00 87.69 105 ARG A N 1
ATOM 856 C CA . ARG A 1 105 ? -14.672 -3.094 2.684 1.00 87.69 105 ARG A CA 1
ATOM 857 C C . ARG A 1 105 ? -13.278 -3.661 2.946 1.00 87.69 105 ARG A C 1
ATOM 859 O O . ARG A 1 105 ? -12.350 -3.359 2.199 1.00 87.69 105 ARG A O 1
ATOM 866 N N . LEU A 1 106 ? -13.123 -4.492 3.975 1.00 83.62 106 LEU A N 1
ATOM 867 C CA . LEU A 1 106 ? -11.859 -5.161 4.270 1.00 83.62 106 LEU A CA 1
ATOM 868 C C . LEU A 1 106 ? -11.467 -6.098 3.121 1.00 83.62 106 LEU A C 1
ATOM 870 O O . LEU A 1 106 ? -10.348 -6.008 2.621 1.00 83.62 106 LEU A O 1
ATOM 874 N N . THR A 1 107 ? -12.406 -6.905 2.621 1.00 85.81 107 THR A N 1
ATOM 875 C CA . THR A 1 107 ? -12.203 -7.746 1.434 1.00 85.81 107 THR A CA 1
ATOM 876 C C . THR A 1 107 ? -11.847 -6.913 0.203 1.00 85.81 107 THR A C 1
ATOM 878 O O . THR A 1 107 ? -10.896 -7.240 -0.504 1.00 85.81 107 THR A O 1
ATOM 881 N N . MET A 1 108 ? -12.541 -5.797 -0.039 1.00 88.25 108 MET A N 1
ATOM 882 C CA . MET A 1 108 ? -12.220 -4.859 -1.122 1.00 88.25 108 MET A CA 1
ATOM 883 C C . MET A 1 108 ? -10.804 -4.292 -0.988 1.00 88.25 108 MET A C 1
ATOM 885 O O . MET A 1 108 ? -10.126 -4.122 -1.997 1.00 88.25 108 MET A O 1
ATOM 889 N N . SER A 1 109 ? -10.335 -4.023 0.231 1.00 85.31 109 SER A N 1
ATOM 890 C CA . SER A 1 109 ? -8.962 -3.577 0.481 1.00 85.31 109 SER A CA 1
ATOM 891 C C . SER A 1 109 ? -7.943 -4.686 0.223 1.00 85.31 109 SER A C 1
ATOM 893 O O . SER A 1 109 ? -6.947 -4.457 -0.461 1.00 85.31 109 SER A O 1
ATOM 895 N N . CYS A 1 110 ? -8.204 -5.909 0.695 1.00 82.81 110 CYS A N 1
ATOM 896 C CA . CYS A 1 110 ? -7.366 -7.079 0.411 1.00 82.81 110 CYS A CA 1
ATOM 897 C C . CYS A 1 110 ? -7.262 -7.358 -1.098 1.00 82.81 110 CYS A C 1
ATOM 899 O O . CYS A 1 110 ? -6.183 -7.699 -1.587 1.00 82.81 110 CYS A O 1
ATOM 901 N N . ASN A 1 111 ? -8.356 -7.131 -1.830 1.00 85.81 111 ASN A N 1
ATOM 902 C CA . ASN A 1 111 ? -8.446 -7.242 -3.288 1.00 85.81 111 ASN A CA 1
ATOM 903 C C . ASN A 1 111 ? -8.031 -5.962 -4.030 1.00 85.81 111 ASN A C 1
ATOM 905 O O . ASN A 1 111 ? -8.104 -5.915 -5.256 1.00 85.81 111 ASN A O 1
ATOM 909 N N . ARG A 1 112 ? -7.579 -4.927 -3.308 1.00 79.06 112 ARG A N 1
ATOM 910 C CA . ARG A 1 112 ? -7.059 -3.657 -3.848 1.00 79.06 112 ARG A CA 1
ATOM 911 C C . ARG A 1 112 ? -8.043 -2.847 -4.684 1.00 79.06 112 ARG A C 1
ATOM 913 O O . ARG A 1 112 ? -7.638 -2.009 -5.486 1.00 79.06 112 ARG A O 1
ATOM 920 N N . VAL A 1 113 ? -9.331 -3.067 -4.466 1.00 86.31 113 VAL A N 1
ATOM 921 C CA . VAL A 1 113 ? -10.396 -2.216 -5.001 1.00 86.31 113 VAL A CA 1
ATOM 922 C C . VAL A 1 113 ? -10.375 -0.861 -4.292 1.00 86.31 113 VAL A C 1
ATOM 924 O O . VAL A 1 113 ? -10.603 0.174 -4.912 1.00 86.31 113 VAL A O 1
ATOM 927 N N . ILE A 1 114 ? -10.047 -0.856 -2.996 1.00 84.69 114 ILE A N 1
ATOM 928 C CA . ILE A 1 114 ? -9.858 0.359 -2.198 1.00 84.69 114 ILE A CA 1
ATOM 929 C C . ILE A 1 114 ? -8.481 0.359 -1.525 1.00 84.69 114 ILE A C 1
ATOM 931 O O . ILE A 1 114 ? -7.864 -0.688 -1.340 1.00 84.69 114 ILE A O 1
ATOM 935 N N . LYS A 1 115 ? -7.990 1.544 -1.144 1.00 79.62 115 LYS A N 1
ATOM 936 C CA . LYS A 1 115 ? -6.745 1.682 -0.369 1.00 79.62 115 LYS A CA 1
ATOM 937 C C . LYS A 1 115 ? -6.949 1.179 1.074 1.00 79.62 115 LYS A C 1
ATOM 939 O O . LYS A 1 115 ? -8.043 1.385 1.600 1.00 79.62 115 LYS A O 1
ATOM 944 N N . PRO A 1 116 ? -5.911 0.662 1.764 1.00 79.31 116 PRO A N 1
ATOM 945 C CA . PRO A 1 116 ? -6.023 0.219 3.162 1.00 79.31 116 PRO A CA 1
ATOM 946 C C . PRO A 1 116 ? -6.634 1.261 4.105 1.00 79.31 116 PRO A C 1
ATOM 948 O O . PRO A 1 116 ? -7.532 0.962 4.886 1.00 79.31 116 PRO A O 1
ATOM 951 N N . LYS A 1 117 ? -6.241 2.530 3.958 1.00 75.69 117 LYS A N 1
ATOM 952 C CA . LYS A 1 117 ? -6.782 3.641 4.758 1.00 75.69 117 LYS A CA 1
ATOM 953 C C . LYS A 1 117 ? -8.272 3.916 4.510 1.00 75.69 117 LYS A C 1
ATOM 955 O O . LYS A 1 117 ? -8.934 4.484 5.365 1.00 75.69 117 LYS A O 1
ATOM 960 N N . ALA A 1 118 ? -8.822 3.487 3.372 1.00 81.19 118 ALA A N 1
ATOM 961 C CA . ALA A 1 118 ? -10.242 3.635 3.056 1.00 81.19 118 ALA A CA 1
ATOM 962 C C . ALA A 1 118 ? -11.118 2.543 3.695 1.00 81.19 118 ALA A C 1
ATOM 964 O O . ALA A 1 118 ? -12.343 2.599 3.568 1.00 81.19 118 ALA A O 1
ATOM 965 N N . VAL A 1 119 ? -10.532 1.555 4.382 1.00 80.00 119 VAL A N 1
ATOM 966 C CA . VAL A 1 119 ? -11.290 0.541 5.130 1.00 80.00 119 VAL A CA 1
ATOM 967 C C . VAL A 1 119 ? -12.120 1.202 6.235 1.00 80.00 119 VAL A C 1
ATOM 969 O O . VAL A 1 119 ? -13.317 0.930 6.337 1.00 80.00 119 VAL A O 1
ATOM 972 N N . PHE A 1 120 ? -11.527 2.136 6.987 1.00 79.31 120 PHE A N 1
ATOM 973 C CA . PHE A 1 120 ? -12.222 2.937 7.997 1.00 79.31 120 PHE A CA 1
ATOM 974 C C . PHE A 1 120 ? -12.538 4.327 7.453 1.00 79.31 120 PHE A C 1
ATOM 976 O O . PHE A 1 120 ? -11.642 5.102 7.137 1.00 79.31 120 PHE A O 1
ATOM 983 N N . THR A 1 121 ? -13.821 4.671 7.358 1.00 80.12 121 THR A N 1
ATOM 984 C CA . THR A 1 121 ? -14.218 6.020 6.936 1.00 80.12 121 THR A CA 1
ATOM 985 C C . THR A 1 121 ? -14.284 6.980 8.119 1.00 80.12 121 THR A C 1
ATOM 987 O O . THR A 1 121 ? -14.561 6.577 9.250 1.00 80.12 121 THR A O 1
ATOM 990 N N . VAL A 1 122 ? -14.105 8.276 7.851 1.00 79.19 122 VAL A N 1
ATOM 991 C CA . VAL A 1 122 ? -14.251 9.335 8.862 1.00 79.19 122 VAL A CA 1
ATOM 992 C C . VAL A 1 122 ? -15.618 9.273 9.571 1.00 79.19 122 VAL A C 1
ATOM 994 O O . VAL A 1 122 ? -15.624 9.285 10.801 1.00 79.19 122 VAL A O 1
ATOM 997 N N . PRO A 1 123 ? -16.765 9.085 8.879 1.00 80.94 123 PRO A N 1
ATOM 998 C CA . PRO A 1 123 ? -18.057 8.894 9.545 1.00 80.94 123 PRO A CA 1
ATOM 999 C C . PRO A 1 123 ? -18.112 7.674 10.475 1.00 80.94 123 PRO A C 1
ATOM 1001 O O . PRO A 1 123 ? -18.700 7.749 11.554 1.00 80.94 123 PRO A O 1
ATOM 1004 N N . MET A 1 124 ? -17.486 6.551 10.098 1.00 78.75 124 MET A N 1
ATOM 1005 C CA . MET A 1 124 ? -17.420 5.363 10.960 1.00 78.75 124 MET A CA 1
ATOM 1006 C C . MET A 1 124 ? -16.609 5.634 12.229 1.00 78.75 124 MET A C 1
ATOM 1008 O O . MET A 1 124 ? -17.027 5.236 13.318 1.00 78.75 124 MET A O 1
ATOM 1012 N N . LEU A 1 125 ? -15.473 6.325 12.096 1.00 79.19 125 LEU A N 1
ATOM 1013 C CA . LEU A 1 125 ? -14.624 6.707 13.223 1.00 79.19 125 LEU A CA 1
ATOM 1014 C C . LEU A 1 125 ? -15.341 7.702 14.148 1.00 79.19 125 LEU A C 1
ATOM 1016 O O . LEU A 1 125 ? -15.377 7.481 15.356 1.00 79.19 125 LEU A O 1
ATOM 1020 N N . LEU A 1 126 ? -15.993 8.727 13.589 1.00 81.38 126 LEU A N 1
ATOM 1021 C CA . LEU A 1 126 ? -16.797 9.710 14.327 1.00 81.38 126 LEU A CA 1
ATOM 1022 C C . LEU A 1 126 ? -17.942 9.058 15.100 1.00 81.38 126 LEU A C 1
ATOM 1024 O O . LEU A 1 126 ? -18.123 9.336 16.283 1.00 81.38 126 LEU A O 1
ATOM 1028 N N . LYS A 1 127 ? -18.698 8.151 14.471 1.00 82.38 127 LYS A N 1
ATOM 1029 C CA . LYS A 1 127 ? -19.800 7.447 15.142 1.00 82.38 127 LYS A CA 1
ATOM 1030 C C . LYS A 1 127 ? -19.301 6.628 16.335 1.00 82.38 127 LYS A C 1
ATOM 1032 O O . LYS A 1 127 ? -19.927 6.638 17.395 1.00 82.38 127 LYS A O 1
ATOM 1037 N N . SER A 1 128 ? -18.170 5.941 16.179 1.00 76.00 128 SER A N 1
ATOM 1038 C CA . SER A 1 128 ? -17.535 5.188 17.266 1.00 76.00 128 SER A CA 1
ATOM 1039 C C . SER A 1 128 ? -16.996 6.105 18.368 1.00 76.00 128 SER A C 1
ATOM 1041 O O . SER A 1 128 ? -17.148 5.790 19.547 1.00 76.00 128 SER A O 1
ATOM 1043 N N . PHE A 1 129 ? -16.428 7.257 18.003 1.00 78.38 129 PHE A N 1
ATOM 1044 C CA . PHE A 1 129 ? -15.973 8.274 18.948 1.00 78.38 129 PHE A CA 1
ATOM 1045 C C . PHE A 1 129 ? -17.120 8.835 19.787 1.00 78.38 129 PHE A C 1
ATOM 1047 O O . PHE A 1 129 ? -17.053 8.795 21.013 1.00 78.38 129 PHE A O 1
ATOM 1054 N N . ILE A 1 130 ? -18.208 9.263 19.146 1.00 82.88 130 ILE A N 1
ATOM 1055 C CA . ILE A 1 130 ? -19.397 9.787 19.827 1.00 82.88 130 ILE A CA 1
ATOM 1056 C C . ILE A 1 130 ? -19.953 8.741 20.799 1.00 82.88 130 ILE A C 1
ATOM 1058 O O . ILE A 1 130 ? -20.158 9.041 21.972 1.00 82.88 130 ILE A O 1
ATOM 1062 N N . LYS A 1 131 ? -20.105 7.483 20.359 1.00 79.38 131 LYS A N 1
ATOM 1063 C CA . LYS A 1 131 ? -20.532 6.377 21.236 1.00 79.38 131 LYS A CA 1
ATOM 1064 C C . LYS A 1 131 ? -19.605 6.217 22.449 1.00 79.38 131 LYS A C 1
ATOM 1066 O O . LYS A 1 131 ? -20.084 5.944 23.544 1.00 79.38 131 LYS A O 1
ATOM 1071 N N . SER A 1 132 ? -18.296 6.396 22.269 1.00 74.62 132 SER A N 1
ATOM 1072 C CA . SER A 1 132 ? -17.321 6.284 23.358 1.00 74.62 132 SER A CA 1
ATOM 1073 C C . SER A 1 132 ? -17.419 7.413 24.388 1.00 74.62 132 SER A C 1
ATOM 1075 O O . SER A 1 132 ? -17.270 7.131 25.579 1.00 74.62 132 SER A O 1
ATOM 1077 N N . LEU A 1 133 ? -17.736 8.640 23.947 1.00 78.75 133 LEU A N 1
ATOM 1078 C CA . LEU A 1 133 ? -17.961 9.797 24.820 1.00 78.75 133 LEU A CA 1
ATOM 1079 C C . LEU A 1 133 ? -19.150 9.552 25.753 1.00 78.75 133 LEU A C 1
ATOM 1081 O O . LEU A 1 133 ? -19.027 9.772 26.952 1.00 78.75 133 LEU A O 1
ATOM 1085 N N . TYR A 1 134 ? -20.250 8.995 25.234 1.00 80.88 134 TYR A N 1
ATOM 1086 C CA . TYR A 1 134 ? -21.406 8.607 26.056 1.00 80.88 134 TYR A CA 1
ATOM 1087 C C . TYR A 1 134 ? -21.078 7.532 27.100 1.00 80.88 134 TYR A C 1
ATOM 1089 O O . TYR A 1 134 ? -21.724 7.467 28.139 1.00 80.88 134 TYR A O 1
ATOM 1097 N N . THR A 1 135 ? -20.077 6.688 26.838 1.00 79.19 135 THR A N 1
ATOM 1098 C CA . THR A 1 135 ? -19.628 5.646 27.777 1.00 79.19 135 THR A CA 1
ATOM 1099 C C . THR A 1 135 ? -18.468 6.081 28.680 1.00 79.19 135 THR A C 1
ATOM 1101 O O . THR A 1 135 ? -17.964 5.252 29.431 1.00 79.19 135 THR A O 1
ATOM 1104 N N . CYS A 1 136 ? -18.011 7.339 28.587 1.00 70.69 136 CYS A N 1
ATOM 1105 C CA . CYS A 1 136 ? -16.864 7.887 29.328 1.00 70.69 136 CYS A CA 1
ATOM 1106 C C . CYS A 1 136 ? -15.592 7.014 29.277 1.00 70.69 136 CYS A C 1
ATOM 1108 O O . CYS A 1 136 ? -14.836 6.913 30.243 1.00 70.69 136 CYS A O 1
ATOM 1110 N N . ASP A 1 137 ? -15.327 6.369 28.139 1.00 80.69 137 ASP A N 1
ATOM 1111 C CA . ASP A 1 137 ? -14.206 5.435 28.005 1.00 80.69 137 ASP A CA 1
ATOM 1112 C C . ASP A 1 137 ? -12.901 6.180 27.663 1.00 80.69 137 ASP A C 1
ATOM 1114 O O . ASP A 1 137 ? -12.494 6.279 26.503 1.00 80.69 137 ASP A O 1
ATOM 1118 N N . ALA A 1 138 ? -12.234 6.728 28.683 1.00 80.25 138 ALA A N 1
ATOM 1119 C CA . ALA A 1 138 ? -11.030 7.555 28.528 1.00 80.25 138 ALA A CA 1
ATOM 1120 C C . ALA A 1 138 ? -9.881 6.855 27.771 1.00 80.25 138 ALA A C 1
ATOM 1122 O O . ALA A 1 138 ? -9.128 7.503 27.039 1.00 80.25 138 ALA A O 1
ATOM 1123 N N . ARG A 1 139 ? -9.764 5.522 27.890 1.00 81.31 139 ARG A N 1
ATOM 1124 C CA . ARG A 1 139 ? -8.763 4.727 27.152 1.00 81.31 139 ARG A CA 1
ATOM 1125 C C . ARG A 1 139 ? -9.043 4.735 25.653 1.00 81.31 139 ARG A C 1
ATOM 1127 O O . ARG A 1 139 ? -8.113 4.862 24.863 1.00 81.31 139 ARG A O 1
ATOM 1134 N N . PHE A 1 140 ? -10.315 4.641 25.266 1.00 82.62 140 PHE A N 1
ATOM 1135 C CA . PHE A 1 140 ? -10.724 4.714 23.866 1.00 82.62 140 PHE A CA 1
ATOM 1136 C C . PHE A 1 140 ? -10.419 6.083 23.256 1.00 82.62 140 PHE A C 1
ATOM 1138 O O . PHE A 1 140 ? -9.862 6.148 22.165 1.00 82.62 140 PHE A O 1
ATOM 1145 N N . ILE A 1 141 ? -10.753 7.165 23.965 1.00 76.44 141 ILE A N 1
ATOM 1146 C CA . ILE A 1 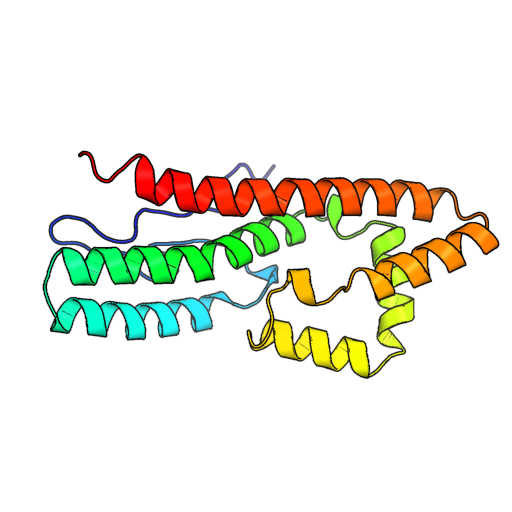141 ? -10.539 8.543 23.496 1.00 76.44 141 ILE A CA 1
ATOM 1147 C C . ILE A 1 141 ? -9.049 8.804 23.260 1.00 76.44 141 ILE A C 1
ATOM 1149 O O . ILE A 1 141 ? -8.667 9.267 22.186 1.00 76.44 141 ILE A O 1
ATOM 1153 N N . ARG A 1 142 ? -8.200 8.454 24.234 1.00 83.69 142 ARG A N 1
ATOM 1154 C CA . ARG A 1 142 ? -6.744 8.599 24.120 1.00 83.69 142 ARG A CA 1
ATOM 1155 C C . ARG A 1 142 ? -6.190 7.824 22.923 1.00 83.69 142 ARG A C 1
ATOM 1157 O O . ARG A 1 142 ? -5.465 8.390 22.110 1.00 83.69 142 ARG A O 1
ATOM 1164 N N . ASP A 1 143 ? -6.530 6.542 22.809 1.00 83.06 143 ASP A N 1
ATOM 1165 C CA . ASP A 1 143 ? -5.993 5.678 21.755 1.00 83.06 143 ASP A CA 1
ATOM 1166 C C . ASP A 1 143 ? -6.511 6.093 20.358 1.00 83.06 143 ASP A C 1
ATOM 1168 O O . ASP A 1 143 ? -5.759 6.037 19.384 1.00 83.06 143 ASP A O 1
ATOM 1172 N N . LEU A 1 144 ? -7.756 6.581 20.249 1.00 79.50 144 LEU A N 1
ATOM 1173 C CA . LEU A 1 144 ? -8.284 7.159 19.009 1.00 79.50 144 LEU A CA 1
ATOM 1174 C C . LEU A 1 144 ? -7.518 8.425 18.610 1.00 79.50 144 LEU A C 1
ATOM 1176 O O . LEU A 1 144 ? -7.191 8.586 17.437 1.00 79.50 144 LEU A O 1
ATOM 1180 N N . MET A 1 145 ? -7.222 9.319 19.556 1.00 78.12 145 MET A N 1
ATOM 1181 C CA . MET A 1 145 ? -6.465 10.541 19.264 1.00 78.12 145 MET A CA 1
ATOM 1182 C C . MET A 1 145 ? -5.066 10.230 18.727 1.00 78.12 145 MET A C 1
ATOM 1184 O O . MET A 1 145 ? -4.622 10.861 17.764 1.00 78.12 145 MET A O 1
ATOM 1188 N N . ILE A 1 146 ? -4.399 9.217 19.289 1.00 78.38 146 ILE A N 1
ATOM 1189 C CA . ILE A 1 146 ? -3.117 8.714 18.778 1.00 78.38 146 ILE A CA 1
ATOM 1190 C C . ILE A 1 146 ? -3.292 8.174 17.352 1.00 78.38 146 ILE A C 1
ATOM 1192 O O . ILE A 1 146 ? -2.537 8.552 16.458 1.00 78.38 146 ILE A O 1
ATOM 1196 N N . TYR A 1 147 ? -4.320 7.352 17.116 1.00 76.06 147 TYR A N 1
ATOM 1197 C CA . TYR A 1 147 ? -4.603 6.775 15.800 1.00 76.06 147 TYR A CA 1
ATOM 1198 C C . TYR A 1 147 ? -4.882 7.839 14.727 1.00 76.06 147 TYR A C 1
ATOM 1200 O O . TYR A 1 147 ? -4.327 7.766 13.631 1.00 76.06 147 TYR A O 1
ATOM 1208 N N . ILE A 1 148 ? -5.707 8.846 15.033 1.00 72.56 148 ILE A N 1
ATOM 1209 C CA . ILE A 1 148 ? -6.017 9.958 14.121 1.00 72.56 148 ILE A CA 1
ATOM 1210 C C . ILE A 1 148 ? -4.741 10.735 13.797 1.00 72.56 148 ILE A C 1
ATOM 1212 O O . ILE A 1 148 ? -4.450 10.967 12.625 1.00 72.56 148 ILE A O 1
ATOM 1216 N N . THR A 1 149 ? -3.955 11.090 14.815 1.00 71.94 149 THR A N 1
ATOM 1217 C CA . THR A 1 149 ? -2.715 11.858 14.632 1.00 71.94 149 THR A CA 1
ATOM 1218 C C . THR A 1 149 ? -1.726 11.102 13.745 1.00 71.94 149 THR A C 1
ATOM 1220 O O . THR A 1 149 ? -1.214 11.665 12.777 1.00 71.94 149 THR A O 1
ATOM 1223 N N . ASP A 1 150 ? -1.513 9.810 14.001 1.00 69.56 150 ASP A N 1
ATOM 1224 C CA . ASP A 1 150 ? -0.638 8.960 13.186 1.00 69.56 150 ASP A CA 1
ATOM 1225 C C . ASP A 1 150 ? -1.165 8.787 11.750 1.00 69.56 150 ASP A C 1
ATOM 1227 O O . ASP A 1 150 ? -0.388 8.785 10.793 1.00 69.56 150 ASP A O 1
ATOM 1231 N N . THR A 1 151 ? -2.485 8.683 11.572 1.00 66.06 151 THR A N 1
ATOM 1232 C CA . THR A 1 151 ? -3.099 8.482 10.252 1.00 66.06 151 THR A CA 1
ATOM 1233 C C . THR A 1 151 ? -3.018 9.748 9.399 1.00 66.06 151 THR A C 1
ATOM 1235 O O . THR A 1 151 ? -2.509 9.692 8.280 1.00 66.06 151 THR A O 1
ATOM 1238 N N . PHE A 1 152 ? -3.428 10.908 9.917 1.00 60.28 152 PHE A N 1
ATOM 1239 C CA . PHE A 1 152 ? -3.411 12.166 9.158 1.00 60.28 152 PHE A CA 1
ATOM 1240 C C . PHE A 1 152 ? -1.992 12.659 8.858 1.00 60.28 152 PHE A C 1
ATOM 1242 O O . PHE A 1 152 ? -1.717 13.123 7.752 1.00 60.28 152 PHE A O 1
ATOM 1249 N N . THR A 1 153 ? -1.059 12.513 9.805 1.00 62.34 153 THR A N 1
ATOM 1250 C CA . THR A 1 153 ? 0.349 12.871 9.558 1.00 62.34 153 THR A CA 1
ATOM 1251 C C . THR A 1 153 ? 1.011 11.952 8.532 1.00 62.34 153 THR A C 1
ATOM 1253 O O . THR A 1 153 ? 1.957 12.370 7.860 1.00 62.34 153 THR A O 1
ATOM 1256 N N . SER A 1 154 ? 0.510 10.722 8.368 1.00 65.00 154 SER A N 1
ATOM 1257 C CA . SER A 1 154 ? 1.003 9.813 7.338 1.00 65.00 154 SER A CA 1
ATOM 1258 C C . SER A 1 154 ? 0.572 10.226 5.929 1.00 65.00 154 SER A C 1
ATOM 1260 O O . SER A 1 154 ? 1.418 10.221 5.057 1.00 65.00 154 SER A O 1
ATOM 1262 N N . ASP A 1 155 ? -0.660 10.681 5.676 1.00 63.66 155 ASP A N 1
ATOM 1263 C CA . ASP A 1 155 ? -1.103 11.002 4.301 1.00 63.66 155 ASP A CA 1
ATOM 1264 C C . ASP A 1 155 ? -0.265 12.098 3.631 1.00 63.66 155 ASP A C 1
ATOM 1266 O O . ASP A 1 155 ? 0.207 11.930 2.504 1.00 63.66 155 ASP A O 1
ATOM 1270 N N . LEU A 1 156 ? 0.002 13.186 4.357 1.00 63.28 156 LEU A N 1
ATOM 1271 C CA . LEU A 1 156 ? 0.872 14.250 3.863 1.00 63.28 156 LEU A CA 1
ATOM 1272 C C . LEU A 1 156 ? 2.308 13.742 3.671 1.00 63.28 156 LEU A C 1
ATOM 1274 O O . LEU A 1 156 ? 2.970 14.079 2.692 1.00 63.28 156 LEU A O 1
ATOM 1278 N N . ARG A 1 157 ? 2.794 12.892 4.584 1.00 67.44 157 ARG A N 1
ATOM 1279 C CA . ARG A 1 157 ? 4.127 12.288 4.492 1.00 67.44 157 ARG A CA 1
ATOM 1280 C C . ARG A 1 157 ? 4.244 11.340 3.298 1.00 67.44 157 ARG A C 1
ATOM 1282 O O . ARG A 1 157 ? 5.279 11.358 2.641 1.00 67.44 157 ARG A O 1
ATOM 1289 N N . ASP A 1 158 ? 3.223 10.539 3.013 1.00 72.38 158 ASP A N 1
ATOM 1290 C CA . ASP A 1 158 ? 3.178 9.582 1.906 1.00 72.38 158 ASP A CA 1
ATOM 1291 C C . ASP A 1 158 ? 3.256 10.332 0.576 1.00 72.38 158 ASP A C 1
ATOM 1293 O O . ASP A 1 158 ? 4.077 10.011 -0.286 1.00 72.38 158 ASP A O 1
ATOM 1297 N N . GLU A 1 159 ? 2.441 11.378 0.431 1.00 73.00 159 GLU A N 1
ATOM 1298 C CA . GLU A 1 159 ? 2.398 12.188 -0.780 1.00 73.00 159 GLU A CA 1
ATOM 1299 C C . GLU A 1 159 ? 3.704 12.965 -0.986 1.00 73.00 159 GLU A C 1
ATOM 1301 O O . GLU A 1 159 ? 4.268 12.962 -2.085 1.00 73.00 159 GLU A O 1
ATOM 1306 N N . LEU A 1 160 ? 4.244 13.560 0.082 1.00 74.88 160 LEU A N 1
ATOM 1307 C CA . LEU A 1 160 ? 5.546 14.222 0.052 1.00 74.88 160 LEU A CA 1
ATOM 1308 C C . LEU A 1 160 ? 6.680 13.239 -0.248 1.00 74.88 160 LEU A C 1
ATOM 1310 O O . LEU A 1 160 ? 7.580 13.587 -1.005 1.00 74.88 160 LEU A O 1
ATOM 1314 N N . LEU A 1 161 ? 6.640 12.012 0.279 1.00 76.94 161 LEU A N 1
ATOM 1315 C CA . LEU A 1 161 ? 7.653 10.991 0.018 1.00 76.94 161 LEU A CA 1
ATOM 1316 C C . LEU A 1 161 ? 7.642 10.566 -1.452 1.00 76.94 161 LEU A C 1
ATOM 1318 O O . LEU A 1 161 ? 8.705 10.487 -2.067 1.00 76.94 161 LEU A O 1
ATOM 1322 N N . ILE A 1 162 ? 6.464 10.321 -2.029 1.00 78.12 162 ILE A N 1
ATOM 1323 C CA . ILE A 1 162 ? 6.315 9.996 -3.455 1.00 78.12 162 ILE A CA 1
ATOM 1324 C C . ILE A 1 162 ? 6.835 11.169 -4.301 1.00 78.12 162 ILE A C 1
ATOM 1326 O O . ILE A 1 162 ? 7.701 10.979 -5.158 1.00 78.12 162 ILE A O 1
ATOM 1330 N N . ARG A 1 163 ? 6.375 12.398 -4.029 1.00 76.94 163 ARG A N 1
ATOM 1331 C CA . ARG A 1 163 ? 6.803 13.602 -4.762 1.00 76.94 163 ARG A CA 1
ATOM 1332 C C . ARG A 1 163 ? 8.310 13.831 -4.653 1.00 76.94 163 ARG A C 1
ATOM 1334 O O . ARG A 1 163 ? 8.965 14.036 -5.671 1.00 76.94 163 ARG A O 1
ATOM 1341 N N . TRP A 1 164 ? 8.876 13.727 -3.453 1.00 77.94 164 TRP A N 1
ATOM 1342 C CA . TRP A 1 164 ? 10.312 13.864 -3.212 1.00 77.94 164 TRP A CA 1
ATOM 1343 C C . TRP A 1 164 ? 11.118 12.802 -3.963 1.00 77.94 164 TRP A C 1
ATOM 1345 O O . TRP A 1 164 ? 12.099 13.142 -4.619 1.00 77.94 164 TRP A O 1
ATOM 1355 N N . ARG A 1 165 ? 10.687 11.533 -3.960 1.00 79.56 165 ARG A N 1
ATOM 1356 C CA . ARG A 1 165 ? 11.370 10.454 -4.700 1.00 79.56 165 ARG A CA 1
ATOM 1357 C C . ARG A 1 165 ? 11.407 10.700 -6.205 1.00 79.56 165 ARG A C 1
ATOM 1359 O O . ARG A 1 165 ? 12.386 10.329 -6.850 1.00 79.56 165 ARG A O 1
ATOM 1366 N N . HIS A 1 166 ? 10.376 11.336 -6.755 1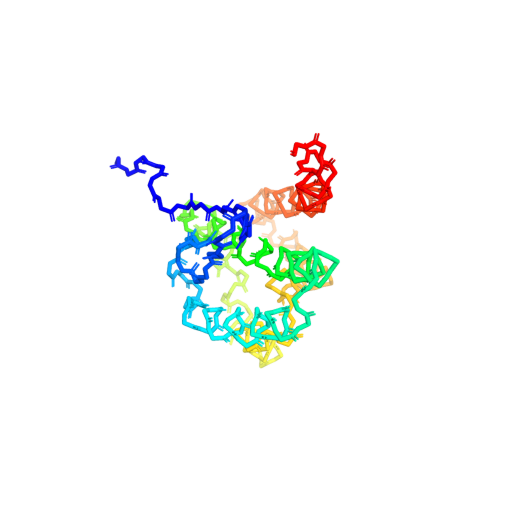.00 76.75 166 HIS A N 1
ATOM 1367 C CA . HIS A 1 166 ? 10.341 11.710 -8.167 1.00 76.75 166 HIS A CA 1
ATOM 1368 C C . HIS A 1 166 ? 11.039 13.042 -8.473 1.00 76.75 166 HIS A C 1
ATOM 1370 O O . HIS A 1 166 ? 11.472 13.225 -9.604 1.00 76.75 166 HIS A O 1
ATOM 1376 N N . ALA A 1 167 ? 11.171 13.956 -7.512 1.00 70.00 167 ALA A N 1
ATOM 1377 C CA . ALA A 1 167 ? 11.818 15.253 -7.719 1.00 70.00 167 ALA A CA 1
ATOM 1378 C C . ALA A 1 167 ? 13.338 15.218 -7.479 1.00 70.00 167 ALA A C 1
ATOM 1380 O O . ALA A 1 167 ? 14.098 15.844 -8.212 1.00 70.00 167 ALA A O 1
ATOM 1381 N N . ALA A 1 168 ? 13.795 14.485 -6.461 1.00 58.38 168 ALA A N 1
ATOM 1382 C CA . ALA A 1 168 ? 15.159 14.585 -5.945 1.00 58.38 168 ALA A CA 1
ATOM 1383 C C . ALA A 1 168 ? 16.195 13.697 -6.660 1.00 58.38 168 ALA A C 1
ATOM 1385 O O . ALA A 1 168 ? 17.374 13.816 -6.362 1.00 58.38 168 ALA A O 1
ATOM 1386 N N . ARG A 1 169 ? 15.790 12.779 -7.552 1.00 58.69 169 ARG A N 1
ATOM 1387 C CA . ARG A 1 169 ? 16.693 11.741 -8.110 1.00 58.69 169 ARG A CA 1
ATOM 1388 C C . ARG A 1 169 ? 16.590 11.531 -9.626 1.00 58.69 169 ARG A C 1
ATOM 1390 O O . ARG A 1 169 ? 16.898 10.448 -10.123 1.00 58.69 169 ARG A O 1
ATOM 1397 N N . TRP A 1 170 ? 16.110 12.554 -10.332 1.00 49.12 170 TRP A N 1
ATOM 1398 C CA . TRP A 1 170 ? 16.146 12.666 -11.799 1.00 49.12 170 TRP A CA 1
ATOM 1399 C C . TRP A 1 170 ? 17.247 13.621 -12.293 1.00 49.12 170 TRP A C 1
ATOM 1401 O O . TRP A 1 170 ? 17.325 13.878 -13.488 1.00 49.12 170 TRP A O 1
ATOM 1411 N N . LYS A 1 171 ? 18.055 14.178 -11.379 1.00 42.91 171 LYS A N 1
ATOM 1412 C CA . LYS A 1 171 ? 19.173 15.084 -11.689 1.00 42.91 171 LYS A CA 1
ATOM 1413 C C . LYS A 1 171 ? 20.547 14.392 -11.718 1.00 42.91 171 LYS A C 1
ATOM 1415 O O . LYS A 1 171 ? 21.527 15.079 -11.975 1.00 42.91 171 LYS A O 1
ATOM 1420 N N . ASP A 1 172 ? 20.581 13.080 -11.493 1.00 43.06 172 ASP A N 1
ATOM 1421 C CA . ASP A 1 172 ? 21.763 12.216 -11.618 1.00 43.06 172 ASP A CA 1
ATOM 1422 C C . ASP A 1 172 ? 21.528 11.225 -12.764 1.00 43.06 172 ASP A C 1
ATOM 1424 O O . ASP A 1 172 ? 22.498 10.903 -13.480 1.00 43.06 172 ASP A O 1
#

Sequence (172 aa):
MHKNADFYLRKPIGPGYLLLGDAGCRKHFVSGQGMTEAFIEARNISKAILIDTEAGYRRYWKERDSRVVPLYLDAKFQSNIEKINTYFIRKLFSELAKKTEYANRLTMSCNRVIKPKAVFTVPMLLKSFIKSLYTCDARFIRDLMIYITDTFTSDLRDELLIRWRHAARWKD

Radius of gyration: 18.84 Å; chains: 1; bounding box: 43×28×55 Å

Foldseek 3Di:
DDPDPQWDAAQQDDDPDGAAQVRHIGFDCPLVCRVVRRVVLVVQVVVLVVVPDPVSSLVSSLVSLVQVLLVRVVRVQVVPCVLCVAPLNVVLCVVCVVPPVLVVLVVCCSVPVDGPLVSDDPVSLVVVQVVCVVVVPPSNNVSSVVVVVVSVVVVVVSVVVSVCVSPVPPVD